Protein AF-X1MHT4-F1 (afdb_monomer)

pLDDT: mean 88.22, std 11.15, range [42.81, 96.31]

Organism: NCBI:txid412755

Sequence (101 aa):
MGARRKARSIALQVLYEVDSVGHDVEAALAHLLAEGRLSEENAAFVRELVSGVIQNKEKIDQHIKNFAPAWPVEQIPLVDRNILRLAIFEILLDNNVPVKV

Mean predicted aligned error: 4.96 Å

Foldseek 3Di:
DDLLVLLVVLLLQLQLCCVPPVDDSVVSLVVSVVVSPHDPVSSVVSVCLNVQLVVCVVVQLVVVCVVCVVARLVNPPSSVSSVSSSVCCVVPPVVPDPPDD

Secondary structure (DSSP, 8-state):
--HHHHHHHHHHHHHHHHHHH---HHHHHHHHHHHHT--HHHHHHHHHHHHHHHHTHHHHHHHHHHH-TTS-GGGS-HHHHHHHHHHHHIIIII--S-S--

Radius of gyration: 13.44 Å; Cα contacts (8 Å, |Δi|>4): 80; chains: 1; bounding box: 27×34×36 Å

Nearest PDB structures (foldseek):
  4eya-assembly1_A  TM=9.034E-01  e=2.510E-04  Aquifex aeolicus VF5
  1tzw-assembly1_A  TM=8.915E-01  e=1.669E-03  Thermotoga maritima
  3d3c-assembly3_C  TM=8.726E-01  e=1.955E-03  Escherichia coli K-12
  2jr0-assembly1_A  TM=8.188E-01  e=2.681E-03  Aquifex aeolicus
  2yxl-assembly1_A  TM=8.335E-01  e=4.909E-01  Pyrococcus horikoshii OT3

Solvent-accessible surface area (backbone atoms only — not comparable to full-atom values): 5859 Å² total; per-residue (Å²): 130,58,70,68,59,52,27,53,54,50,31,47,50,37,52,42,46,33,74,74,72,66,46,59,63,66,62,42,45,54,53,52,50,68,73,60,74,60,56,70,71,45,48,51,49,27,51,49,55,44,50,51,34,62,80,39,38,70,64,48,52,49,51,50,41,73,78,35,74,93,49,59,71,87,76,44,56,65,67,60,42,46,50,51,40,50,52,49,34,42,63,75,71,62,65,80,56,75,101,72,132

Structure (mmCIF, N/CA/C/O backbone):
data_AF-X1MHT4-F1
#
_entry.id   AF-X1MHT4-F1
#
loop_
_atom_site.group_PDB
_atom_site.id
_atom_site.type_symbol
_atom_site.label_atom_id
_atom_site.label_alt_id
_atom_site.label_comp_id
_atom_site.label_asym_id
_atom_site.label_entity_id
_atom_site.label_seq_id
_atom_site.pdbx_PDB_ins_code
_atom_site.Cartn_x
_atom_site.Cartn_y
_atom_site.Cartn_z
_atom_site.occupancy
_atom_site.B_iso_or_equiv
_atom_site.auth_seq_id
_atom_site.auth_comp_id
_atom_site.auth_asym_id
_atom_site.auth_atom_id
_atom_site.pdbx_PDB_model_num
ATOM 1 N N . MET A 1 1 ? 3.835 10.425 16.783 1.00 57.84 1 MET A N 1
ATOM 2 C CA . MET A 1 1 ? 3.431 10.459 15.355 1.00 57.84 1 MET A CA 1
ATOM 3 C C . MET A 1 1 ? 1.993 10.937 15.272 1.00 57.84 1 MET A C 1
ATOM 5 O O . MET A 1 1 ? 1.206 10.517 16.107 1.00 57.84 1 MET A O 1
ATOM 9 N N . GLY A 1 2 ? 1.646 11.794 14.306 1.00 82.19 2 GLY A N 1
ATOM 10 C CA . GLY A 1 2 ? 0.243 12.158 14.068 1.00 82.19 2 GLY A CA 1
ATOM 11 C C . GLY A 1 2 ? -0.589 10.946 13.633 1.00 82.19 2 GLY A C 1
ATOM 12 O O . GLY A 1 2 ? -0.052 10.030 13.005 1.00 82.19 2 GLY A O 1
ATOM 13 N N . ALA A 1 3 ? -1.884 10.938 13.952 1.00 86.56 3 ALA A N 1
ATOM 14 C CA . ALA A 1 3 ? -2.765 9.789 13.723 1.00 86.56 3 ALA A CA 1
ATOM 15 C C . ALA A 1 3 ? -2.792 9.336 12.247 1.00 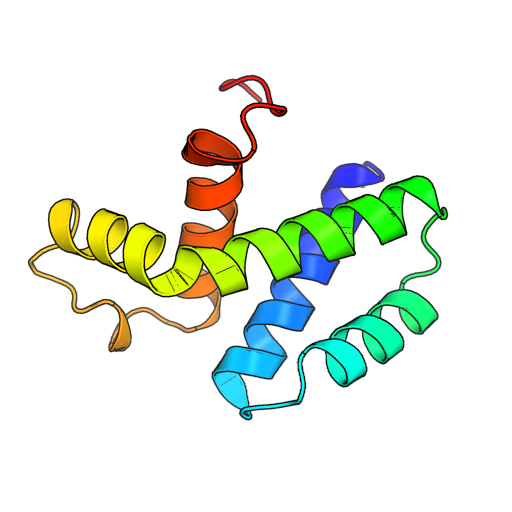86.56 3 ALA A C 1
ATOM 17 O O . ALA A 1 3 ? -2.605 8.154 11.963 1.00 86.56 3 ALA A O 1
ATOM 18 N N . ARG A 1 4 ? -2.846 10.288 11.303 1.00 89.44 4 ARG A N 1
ATOM 19 C CA . ARG A 1 4 ? -2.769 10.017 9.854 1.00 89.44 4 ARG A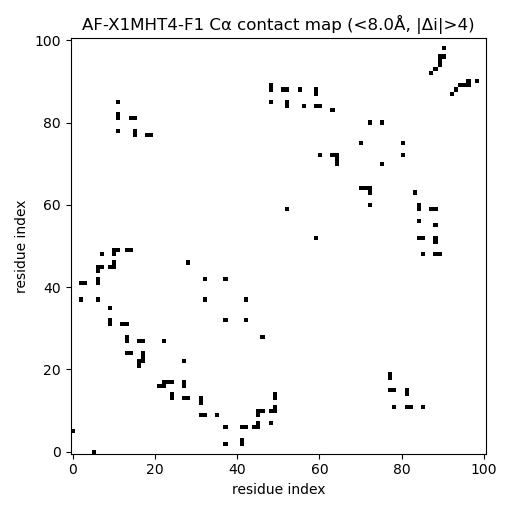 CA 1
ATOM 20 C C . ARG A 1 4 ? -1.422 9.434 9.409 1.00 89.44 4 ARG A C 1
ATOM 22 O O . ARG A 1 4 ? -1.382 8.604 8.510 1.00 89.44 4 ARG A O 1
ATOM 29 N N . ARG A 1 5 ? -0.308 9.804 10.056 1.00 90.62 5 ARG A N 1
ATOM 30 C CA . ARG A 1 5 ? 1.013 9.207 9.767 1.00 90.62 5 ARG A CA 1
ATOM 31 C C . ARG A 1 5 ? 1.067 7.744 10.203 1.00 90.62 5 ARG A C 1
ATOM 33 O O . ARG A 1 5 ? 1.633 6.925 9.490 1.00 90.62 5 ARG A O 1
ATOM 40 N N . LYS A 1 6 ? 0.460 7.417 11.349 1.00 91.75 6 LYS A N 1
ATOM 41 C CA . LYS A 1 6 ? 0.338 6.027 11.804 1.00 91.75 6 LYS A CA 1
ATOM 42 C C . LYS A 1 6 ? -0.559 5.215 10.862 1.00 91.75 6 LYS A C 1
ATOM 44 O O . LYS A 1 6 ? -0.173 4.117 10.486 1.00 91.75 6 LYS A O 1
ATOM 49 N N . ALA A 1 7 ? -1.687 5.777 10.427 1.00 92.88 7 ALA A N 1
ATOM 50 C CA . ALA A 1 7 ? -2.566 5.145 9.443 1.00 92.88 7 ALA A CA 1
ATOM 51 C C . ALA A 1 7 ? -1.832 4.820 8.126 1.00 92.88 7 ALA A C 1
ATOM 53 O O . ALA A 1 7 ? -1.850 3.674 7.693 1.00 92.88 7 ALA A O 1
ATOM 54 N N . ARG A 1 8 ? -1.083 5.772 7.548 1.00 94.44 8 ARG A N 1
ATOM 55 C CA . ARG A 1 8 ? -0.266 5.516 6.343 1.00 94.44 8 ARG A CA 1
ATOM 56 C C . ARG A 1 8 ? 0.765 4.406 6.542 1.00 94.44 8 ARG A C 1
ATOM 58 O O . ARG A 1 8 ? 0.968 3.593 5.650 1.00 94.44 8 ARG A O 1
ATOM 65 N N . SER A 1 9 ? 1.392 4.350 7.719 1.00 95.00 9 SER A N 1
ATOM 66 C CA . SER A 1 9 ? 2.334 3.276 8.049 1.00 95.00 9 SER A CA 1
ATOM 67 C C . SER A 1 9 ? 1.662 1.903 8.056 1.00 95.00 9 SER A C 1
ATOM 69 O O . SER A 1 9 ? 2.267 0.942 7.599 1.00 95.00 9 SER A O 1
ATOM 71 N N . ILE A 1 10 ? 0.429 1.813 8.563 1.00 95.12 10 ILE A N 1
ATOM 72 C CA . ILE A 1 10 ? -0.340 0.564 8.583 1.00 95.12 10 ILE A CA 1
ATOM 73 C C . ILE A 1 10 ? -0.788 0.190 7.166 1.00 95.12 10 ILE A C 1
ATOM 75 O O . ILE A 1 10 ? -0.613 -0.954 6.764 1.00 95.12 10 ILE A O 1
ATOM 79 N N . ALA A 1 11 ? -1.277 1.147 6.372 1.00 95.75 11 ALA A N 1
ATOM 80 C CA . ALA A 1 11 ? -1.621 0.904 4.970 1.00 95.75 11 ALA A CA 1
ATOM 81 C C . ALA A 1 11 ? -0.421 0.358 4.173 1.00 95.75 11 ALA A C 1
ATOM 83 O O . ALA A 1 11 ? -0.561 -0.595 3.41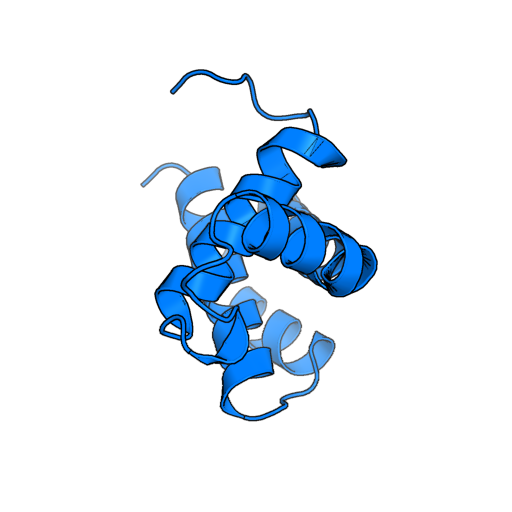1 1.00 95.75 11 ALA A O 1
ATOM 84 N N . LEU A 1 12 ? 0.778 0.905 4.404 1.00 96.25 12 LEU A N 1
ATOM 85 C CA . LEU A 1 12 ? 2.007 0.413 3.784 1.00 96.25 12 LEU A CA 1
ATOM 86 C C . LEU A 1 12 ? 2.345 -1.029 4.204 1.00 96.25 12 LEU A C 1
ATOM 88 O O . LEU A 1 12 ? 2.768 -1.814 3.358 1.00 96.25 12 LEU A O 1
ATOM 92 N N . GLN A 1 13 ? 2.157 -1.383 5.480 1.00 95.00 13 GLN A N 1
ATOM 93 C CA . GLN A 1 13 ? 2.368 -2.751 5.972 1.00 95.00 13 GLN A CA 1
ATOM 94 C C . GLN A 1 13 ? 1.409 -3.741 5.306 1.00 95.00 13 GLN A C 1
ATOM 96 O O . GLN A 1 13 ? 1.858 -4.766 4.803 1.00 95.00 13 GLN A O 1
ATOM 101 N N . VAL A 1 14 ? 0.122 -3.393 5.213 1.00 95.00 14 VAL A N 1
ATOM 102 C CA . VAL A 1 14 ? -0.886 -4.216 4.528 1.00 95.00 14 VAL A CA 1
ATOM 103 C C . VAL A 1 14 ? -0.491 -4.453 3.068 1.00 95.00 14 VAL A C 1
ATOM 105 O O . VAL A 1 14 ? -0.435 -5.593 2.618 1.00 95.00 14 VAL A O 1
ATOM 108 N N . LEU A 1 15 ? -0.167 -3.387 2.326 1.00 95.25 15 LEU A N 1
ATOM 109 C CA . LEU A 1 15 ? 0.227 -3.491 0.916 1.00 95.25 15 LEU A CA 1
ATOM 110 C C . LEU A 1 15 ? 1.500 -4.325 0.733 1.00 95.25 15 LEU A C 1
ATOM 112 O O . LEU A 1 15 ? 1.615 -5.066 -0.240 1.00 95.25 15 LEU A O 1
ATOM 116 N N . TYR A 1 16 ? 2.447 -4.229 1.669 1.00 94.38 16 TYR A N 1
ATOM 117 C CA . TYR A 1 16 ? 3.645 -5.061 1.664 1.00 94.38 16 TYR A CA 1
ATOM 118 C C . TYR A 1 16 ? 3.322 -6.547 1.860 1.00 94.38 16 TYR A C 1
ATOM 120 O O . TYR A 1 16 ? 3.850 -7.370 1.117 1.00 94.38 16 TYR A O 1
ATOM 128 N N . GLU A 1 17 ? 2.459 -6.904 2.814 1.00 92.06 17 GLU A N 1
ATOM 129 C CA . GLU A 1 17 ? 2.071 -8.303 3.047 1.00 92.06 17 GLU A CA 1
ATOM 130 C C . GLU A 1 17 ? 1.372 -8.920 1.831 1.00 92.06 17 GLU A C 1
ATOM 132 O O . GLU A 1 17 ? 1.702 -10.038 1.422 1.00 92.06 17 GLU A O 1
ATOM 137 N N . VAL A 1 18 ? 0.465 -8.157 1.214 1.00 92.19 18 VAL A N 1
ATOM 138 C CA . VAL A 1 18 ? -0.238 -8.552 -0.013 1.00 92.19 18 VAL A CA 1
ATOM 139 C C . VAL A 1 18 ? 0.758 -8.784 -1.152 1.00 92.19 18 VAL A C 1
ATOM 141 O O . VAL A 1 18 ? 0.730 -9.830 -1.794 1.00 92.19 18 VAL A O 1
ATOM 144 N N . ASP A 1 19 ? 1.692 -7.858 -1.373 1.00 89.69 19 ASP A N 1
ATOM 145 C CA . ASP A 1 19 ? 2.675 -7.951 -2.457 1.00 89.69 19 ASP A CA 1
ATOM 146 C C . ASP A 1 19 ? 3.771 -9.008 -2.225 1.00 89.69 19 ASP A C 1
ATOM 148 O O . ASP A 1 19 ? 4.336 -9.530 -3.188 1.00 89.69 19 ASP A O 1
ATOM 152 N N . SER A 1 20 ? 4.126 -9.275 -0.966 1.00 89.38 20 SER A N 1
ATOM 153 C CA . SER A 1 20 ? 5.201 -10.199 -0.588 1.00 89.38 20 SER A CA 1
ATOM 154 C C . SER A 1 20 ? 4.748 -11.654 -0.629 1.00 89.38 20 SER A C 1
ATOM 156 O O . SER A 1 20 ? 5.491 -12.517 -1.091 1.00 89.38 20 SER A O 1
ATOM 158 N N . VAL A 1 21 ? 3.577 -11.941 -0.059 1.00 82.06 21 VAL A N 1
ATOM 159 C CA . VAL A 1 21 ? 3.135 -13.316 0.234 1.00 82.06 21 VAL A CA 1
ATOM 160 C C . VAL A 1 21 ? 1.854 -13.669 -0.531 1.00 82.06 21 VAL A C 1
ATOM 162 O O . VAL A 1 21 ? 1.435 -14.822 -0.527 1.00 82.06 21 VAL A O 1
ATOM 165 N N . GLY A 1 22 ? 1.233 -12.701 -1.217 1.00 80.69 22 GLY A N 1
ATOM 166 C CA . GLY A 1 22 ? -0.066 -12.901 -1.861 1.00 80.69 22 GLY A CA 1
ATOM 167 C C . GLY A 1 22 ? -1.187 -13.105 -0.844 1.00 80.69 22 GLY A C 1
ATOM 168 O O . GLY A 1 22 ? -2.162 -13.790 -1.146 1.00 80.69 22 GLY A O 1
ATOM 169 N N . HIS A 1 23 ? -1.023 -12.581 0.377 1.00 82.44 23 HIS A N 1
ATOM 170 C CA . HIS A 1 23 ? -2.050 -12.661 1.408 1.00 82.44 23 HIS A CA 1
ATOM 171 C C . HIS A 1 23 ? -3.347 -11.999 0.946 1.00 82.44 23 HIS A C 1
ATOM 173 O O . HIS A 1 23 ? -3.342 -11.014 0.204 1.00 82.44 23 HIS A O 1
ATOM 179 N N . ASP A 1 24 ? -4.459 -12.542 1.435 1.00 90.25 24 ASP A N 1
ATOM 180 C CA . ASP A 1 24 ? -5.761 -11.922 1.262 1.00 90.25 24 ASP A CA 1
ATOM 181 C C . ASP A 1 24 ? -5.772 -10.532 1.916 1.00 90.25 24 ASP A C 1
ATOM 183 O O . ASP A 1 24 ? -5.366 -10.350 3.067 1.00 90.25 24 ASP A O 1
ATOM 187 N N . VAL A 1 25 ? -6.219 -9.543 1.146 1.00 89.44 25 VAL A N 1
ATOM 188 C CA . VAL A 1 25 ? -6.180 -8.124 1.519 1.00 89.44 25 VAL A CA 1
ATOM 189 C C . VAL A 1 25 ? -7.040 -7.865 2.752 1.00 89.44 25 VAL A C 1
ATOM 191 O O . VAL A 1 25 ? -6.630 -7.118 3.641 1.00 89.44 25 VAL A O 1
ATOM 194 N N . GLU A 1 26 ? -8.217 -8.488 2.820 1.00 90.06 26 GLU A N 1
ATOM 195 C CA . GLU A 1 26 ? -9.156 -8.303 3.925 1.00 90.06 26 GLU A CA 1
ATOM 196 C C . GLU A 1 26 ? -8.616 -8.939 5.206 1.00 90.06 26 GLU A C 1
ATOM 198 O O . GLU A 1 26 ? -8.701 -8.338 6.280 1.00 90.06 26 GLU A O 1
ATOM 203 N N . ALA A 1 27 ? -7.983 -10.110 5.100 1.00 89.88 27 ALA A N 1
ATOM 204 C CA . ALA A 1 27 ? -7.302 -10.743 6.223 1.00 89.88 27 ALA A CA 1
ATOM 205 C C . ALA A 1 27 ? -6.151 -9.872 6.767 1.00 89.88 27 ALA A C 1
ATOM 207 O O . ALA A 1 27 ? -6.085 -9.636 7.977 1.00 89.88 27 ALA A O 1
ATOM 208 N N . ALA A 1 28 ? -5.290 -9.346 5.888 1.00 91.00 28 ALA A N 1
ATOM 209 C CA . ALA A 1 28 ? -4.178 -8.472 6.274 1.00 91.00 28 ALA A CA 1
ATOM 210 C C . ALA A 1 28 ? -4.672 -7.152 6.901 1.00 91.00 28 ALA A C 1
ATOM 212 O O . ALA A 1 28 ? -4.157 -6.709 7.932 1.00 91.00 28 ALA A O 1
ATOM 213 N N . LEU A 1 29 ? -5.724 -6.546 6.333 1.00 91.88 29 LEU A N 1
ATOM 214 C CA . LEU A 1 29 ? -6.384 -5.367 6.901 1.00 91.88 29 LEU A CA 1
ATOM 215 C C . LEU A 1 29 ? -6.940 -5.647 8.297 1.00 91.88 29 LEU A C 1
ATOM 217 O O . LEU A 1 29 ? -6.693 -4.871 9.220 1.00 91.88 29 LEU A O 1
ATOM 221 N N . ALA A 1 30 ? -7.696 -6.734 8.463 1.00 90.94 30 ALA A N 1
ATOM 222 C CA . ALA A 1 30 ? -8.326 -7.077 9.733 1.00 90.94 30 ALA A CA 1
ATOM 223 C C . ALA A 1 30 ? -7.284 -7.298 10.837 1.00 90.94 30 ALA A C 1
ATOM 225 O O . ALA A 1 30 ? -7.436 -6.770 11.943 1.00 90.94 30 ALA A O 1
ATOM 226 N N . HIS A 1 31 ? -6.209 -8.025 10.524 1.00 89.69 31 HIS A N 1
ATOM 227 C CA . HIS A 1 31 ? -5.113 -8.287 11.453 1.00 89.69 31 HIS A CA 1
ATOM 228 C C . HIS A 1 31 ? -4.420 -6.983 11.876 1.00 89.69 31 HIS A C 1
ATOM 230 O O . HIS A 1 31 ? -4.403 -6.648 13.064 1.00 89.69 31 HIS A O 1
ATOM 236 N N . LEU A 1 32 ? -3.924 -6.191 10.924 1.00 88.81 32 LEU A N 1
ATOM 237 C CA . LEU A 1 32 ? -3.137 -4.996 11.240 1.00 88.81 32 LEU A CA 1
ATOM 238 C C . LEU A 1 32 ? -3.972 -3.865 11.863 1.00 88.81 32 LEU A C 1
ATOM 240 O O . LEU A 1 32 ? -3.467 -3.099 12.689 1.00 88.81 32 LEU A O 1
ATOM 244 N N . LEU A 1 33 ? -5.266 -3.763 11.538 1.00 90.75 33 LEU A N 1
ATOM 245 C CA . LEU A 1 33 ? -6.167 -2.814 12.200 1.00 90.75 33 LEU A CA 1
ATOM 246 C C . LEU A 1 33 ? -6.454 -3.201 13.655 1.00 90.75 33 LEU A C 1
ATOM 248 O O . LEU A 1 33 ? -6.500 -2.312 14.513 1.00 90.75 33 LEU A O 1
ATOM 252 N N . ALA A 1 34 ? -6.603 -4.497 13.948 1.00 89.06 34 ALA A N 1
ATOM 253 C CA . ALA A 1 34 ? -6.800 -4.984 15.312 1.00 89.06 34 ALA A CA 1
ATOM 254 C C . ALA A 1 34 ? -5.578 -4.689 16.202 1.00 89.06 34 ALA A C 1
ATOM 256 O O . ALA A 1 34 ? -5.725 -4.249 17.345 1.00 89.06 34 ALA A O 1
ATOM 257 N N . GLU A 1 35 ? -4.366 -4.849 15.666 1.00 87.69 35 GLU A N 1
ATOM 258 C CA . GLU A 1 35 ? -3.124 -4.521 16.378 1.00 87.69 35 GLU A CA 1
ATOM 259 C C . GLU A 1 35 ? -2.876 -3.009 16.480 1.00 87.69 35 GLU A C 1
ATOM 261 O O . GLU A 1 35 ? -2.367 -2.504 17.487 1.00 87.69 35 GLU A O 1
ATOM 266 N N . GLY A 1 36 ? -3.268 -2.262 15.447 1.00 79.56 36 GLY A N 1
ATOM 267 C CA . GLY A 1 36 ? -2.962 -0.847 15.283 1.00 79.56 36 GLY A CA 1
ATOM 268 C C . GLY A 1 36 ? -3.587 0.082 16.326 1.00 7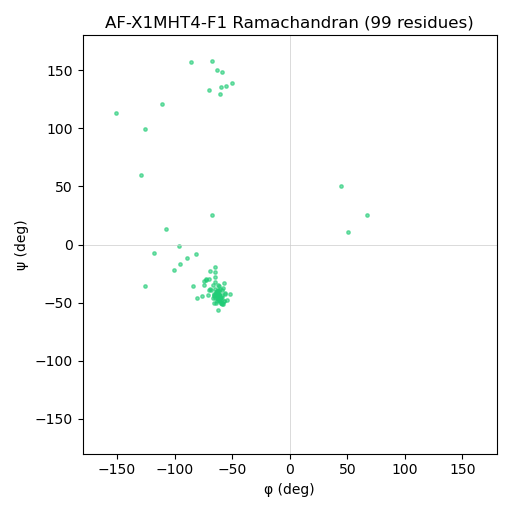9.56 36 GLY A C 1
ATOM 269 O O . GLY A 1 36 ? -3.085 1.200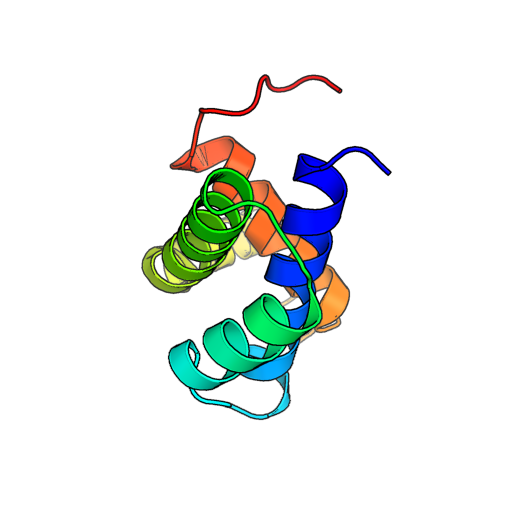 16.493 1.00 79.56 36 GLY A O 1
ATOM 270 N N . ARG A 1 37 ? -4.638 -0.344 17.047 1.00 85.00 37 ARG A N 1
ATOM 271 C CA . ARG A 1 37 ? -5.395 0.471 18.030 1.00 85.00 37 ARG A CA 1
ATOM 272 C C . ARG A 1 37 ? -5.695 1.882 17.500 1.00 85.00 37 ARG A C 1
ATOM 274 O O . ARG A 1 37 ? -5.341 2.887 18.124 1.00 85.00 37 ARG A O 1
ATOM 281 N N . LEU A 1 38 ? -6.244 1.955 16.291 1.00 86.56 38 LEU A N 1
ATOM 282 C CA . LEU A 1 38 ? -6.650 3.207 15.652 1.00 86.56 38 LEU A CA 1
ATOM 283 C C . LEU A 1 38 ? -8.070 3.600 16.082 1.00 86.56 38 LEU A C 1
ATOM 285 O O . LEU A 1 38 ? -8.860 2.750 16.481 1.00 86.56 38 LEU A O 1
ATOM 289 N N . SER A 1 39 ? -8.404 4.890 15.981 1.00 91.00 39 SER A N 1
ATOM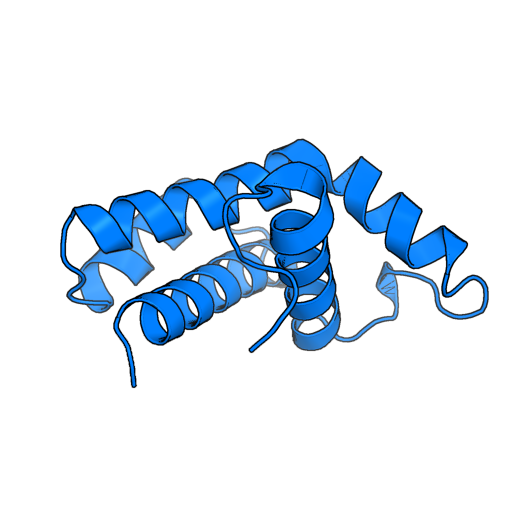 290 C CA . SER A 1 39 ? -9.810 5.310 15.998 1.00 91.00 39 SER A CA 1
ATOM 291 C C . SER A 1 39 ? -10.521 4.817 14.737 1.00 91.00 39 SER A C 1
ATOM 293 O O . SER A 1 39 ? -9.866 4.607 13.714 1.00 91.00 39 SER A O 1
ATOM 295 N N . GLU A 1 40 ? -11.850 4.708 14.776 1.00 90.31 40 GLU A N 1
ATOM 296 C CA . GLU A 1 40 ? -12.625 4.239 13.617 1.00 90.31 40 GLU A CA 1
ATOM 297 C C . GLU A 1 40 ? -12.401 5.113 12.374 1.00 90.31 40 GLU A C 1
ATOM 299 O O . GLU A 1 40 ? -12.240 4.594 11.277 1.00 90.31 40 GLU A O 1
ATOM 304 N N . GLU A 1 41 ? -12.269 6.433 12.547 1.00 90.44 41 GLU A N 1
ATOM 305 C CA . GLU A 1 41 ? -11.939 7.355 11.450 1.00 90.44 41 GLU A CA 1
ATOM 306 C C . GLU A 1 41 ? -10.596 7.009 10.785 1.00 90.44 41 GLU A C 1
ATOM 308 O O . GLU A 1 41 ? -10.483 6.970 9.561 1.00 90.44 41 GLU A O 1
ATOM 313 N N . ASN A 1 42 ? -9.560 6.721 11.580 1.00 91.06 42 ASN A N 1
ATOM 314 C CA . ASN A 1 42 ? -8.254 6.365 11.029 1.00 91.06 42 ASN A CA 1
ATOM 315 C C . ASN A 1 42 ? -8.254 4.945 10.454 1.00 91.06 42 ASN A C 1
ATOM 317 O O . ASN A 1 42 ? -7.538 4.697 9.490 1.00 91.06 42 ASN A O 1
ATOM 321 N N . ALA A 1 43 ? -9.043 4.025 11.012 1.00 93.06 43 ALA A N 1
ATOM 322 C CA . ALA A 1 43 ? -9.220 2.691 10.450 1.00 93.06 43 ALA A CA 1
ATOM 323 C C . ALA A 1 43 ? -9.932 2.748 9.089 1.00 93.06 43 ALA A C 1
ATOM 325 O O . ALA A 1 43 ? -9.492 2.100 8.143 1.00 93.06 43 ALA A O 1
ATOM 326 N N . ALA A 1 44 ? -10.976 3.572 8.959 1.00 92.50 44 ALA A N 1
ATOM 327 C CA . ALA A 1 44 ? -11.636 3.844 7.685 1.00 92.50 44 ALA A CA 1
ATOM 328 C C . ALA A 1 44 ? -10.656 4.432 6.662 1.00 92.50 44 ALA A C 1
ATOM 330 O O . ALA A 1 44 ? -10.596 3.950 5.536 1.00 92.50 44 ALA A O 1
ATOM 331 N N . PHE A 1 45 ? -9.811 5.377 7.082 1.00 92.62 45 PHE A N 1
ATOM 332 C CA . PHE A 1 45 ? -8.779 5.936 6.211 1.00 92.62 45 PHE A CA 1
ATOM 333 C C . PHE A 1 45 ? -7.752 4.894 5.741 1.00 92.62 45 PHE A C 1
ATOM 335 O O . PHE A 1 45 ? -7.358 4.898 4.582 1.00 92.62 45 PHE A O 1
ATOM 342 N N . VAL A 1 46 ? -7.324 3.964 6.603 1.00 94.81 46 VAL A N 1
ATOM 343 C CA . VAL A 1 46 ? -6.446 2.857 6.175 1.00 94.81 46 VAL A CA 1
ATOM 344 C C . VAL A 1 46 ? -7.124 2.005 5.102 1.00 94.81 46 VAL A C 1
ATOM 346 O O . VAL A 1 46 ? -6.491 1.687 4.098 1.00 94.81 46 VAL A O 1
ATOM 349 N N . ARG A 1 47 ? -8.400 1.647 5.300 1.00 94.62 47 ARG A N 1
ATOM 350 C CA . ARG A 1 47 ? -9.169 0.845 4.332 1.00 94.62 47 ARG A CA 1
ATOM 351 C C . ARG A 1 47 ? -9.293 1.565 2.991 1.00 94.62 47 ARG A C 1
ATOM 353 O O . ARG A 1 47 ? -9.097 0.942 1.954 1.00 94.62 47 ARG A O 1
ATOM 360 N N . GLU A 1 48 ? -9.563 2.867 3.021 1.00 93.75 48 GLU A N 1
ATOM 361 C CA . GLU A 1 48 ? -9.626 3.724 1.835 1.00 93.75 48 GLU A CA 1
ATOM 362 C C . GLU A 1 48 ? -8.298 3.732 1.069 1.00 93.75 48 GLU A C 1
ATOM 364 O O . GLU A 1 48 ? -8.285 3.434 -0.123 1.00 93.75 48 GLU A O 1
ATOM 369 N N . LEU A 1 49 ? -7.178 3.971 1.759 1.00 94.75 49 LEU A N 1
ATOM 370 C CA . LEU A 1 49 ? -5.847 3.963 1.149 1.00 94.75 49 LEU A CA 1
ATOM 371 C C . LEU A 1 49 ? -5.515 2.614 0.499 1.00 94.75 49 LEU A C 1
ATOM 373 O O . LEU A 1 49 ? -5.093 2.563 -0.655 1.00 94.75 49 LEU A O 1
ATOM 377 N N . VAL A 1 50 ? -5.701 1.514 1.232 1.00 95.62 50 VAL A N 1
ATOM 378 C CA . VAL A 1 50 ? -5.368 0.168 0.744 1.00 95.62 50 VAL A CA 1
ATOM 379 C C . VAL A 1 50 ? -6.259 -0.218 -0.433 1.00 95.62 50 VAL A C 1
ATOM 381 O O . VAL A 1 50 ? -5.754 -0.618 -1.483 1.00 95.62 50 VAL A O 1
ATOM 384 N N . SER A 1 51 ? -7.577 -0.062 -0.289 1.00 94.19 51 SER A N 1
ATOM 385 C CA . SER A 1 51 ? -8.533 -0.411 -1.340 1.00 94.19 51 SER A CA 1
ATOM 386 C C . SER A 1 51 ? -8.322 0.450 -2.584 1.00 94.19 51 SER A C 1
ATOM 388 O O . SER A 1 51 ? -8.283 -0.068 -3.699 1.00 94.19 51 SER A O 1
ATOM 390 N N . GLY A 1 52 ? -8.090 1.749 -2.402 1.00 94.19 52 GLY A N 1
ATOM 391 C CA . GLY A 1 52 ? -7.822 2.680 -3.486 1.00 94.19 52 GLY A CA 1
ATOM 392 C C . GLY A 1 52 ? -6.557 2.344 -4.274 1.00 94.19 52 GLY A C 1
ATOM 393 O O . GLY A 1 52 ? -6.595 2.338 -5.508 1.00 94.19 52 GLY A O 1
ATOM 394 N N . VAL A 1 53 ? -5.462 1.988 -3.592 1.00 95.50 53 VAL A N 1
ATOM 395 C CA . VAL A 1 53 ? -4.228 1.526 -4.249 1.00 95.50 53 VAL A CA 1
ATOM 396 C C . VAL A 1 53 ? -4.465 0.237 -5.035 1.00 95.50 53 VAL A C 1
ATOM 398 O O . VAL A 1 53 ? -4.031 0.146 -6.180 1.00 95.50 53 VAL A O 1
ATOM 401 N N . ILE A 1 54 ? -5.167 -0.740 -4.459 1.00 93.94 54 ILE A N 1
ATOM 402 C CA . ILE A 1 54 ? -5.408 -2.038 -5.106 1.00 93.94 54 ILE A CA 1
ATOM 403 C C . ILE A 1 54 ? -6.308 -1.888 -6.334 1.00 93.94 54 ILE A C 1
ATOM 405 O O . ILE A 1 54 ? -5.976 -2.399 -7.399 1.00 93.94 54 ILE A O 1
ATOM 409 N N . GLN A 1 55 ? -7.408 -1.142 -6.219 1.00 94.38 55 GLN A N 1
ATOM 410 C CA . GLN A 1 55 ? -8.350 -0.921 -7.322 1.00 94.38 55 GLN A CA 1
ATOM 411 C C . GLN A 1 55 ? -7.734 -0.142 -8.491 1.00 94.38 55 GLN A C 1
ATOM 413 O O . GLN A 1 55 ? -8.167 -0.290 -9.630 1.00 94.38 55 GLN A O 1
ATOM 418 N N . ASN A 1 56 ? -6.741 0.708 -8.216 1.00 94.44 56 ASN A N 1
ATOM 419 C CA . ASN A 1 56 ? -6.083 1.539 -9.224 1.00 94.44 56 ASN A CA 1
ATOM 420 C C . ASN A 1 56 ? -4.667 1.058 -9.558 1.00 94.44 56 ASN A C 1
ATOM 422 O O . ASN A 1 56 ? -3.912 1.798 -10.195 1.00 94.44 56 ASN A O 1
ATOM 426 N N . LYS A 1 57 ? -4.292 -0.155 -9.141 1.00 94.12 57 LYS A N 1
ATOM 427 C CA . LYS A 1 57 ? -2.916 -0.649 -9.201 1.00 94.12 57 LYS A CA 1
ATOM 428 C C . LYS A 1 57 ? -2.332 -0.559 -10.609 1.00 94.12 57 LYS A C 1
ATOM 430 O O . LYS A 1 57 ? -1.237 -0.031 -10.771 1.00 94.12 57 LYS A O 1
ATOM 435 N N . GLU A 1 58 ? -3.056 -1.006 -11.632 1.00 94.38 58 GLU A N 1
ATOM 436 C CA . GLU A 1 58 ? -2.591 -0.977 -13.024 1.00 94.38 58 GLU A CA 1
ATOM 437 C C . GLU A 1 58 ? -2.347 0.455 -13.508 1.00 94.38 58 GLU A C 1
ATOM 439 O O . GLU A 1 58 ? -1.335 0.742 -14.147 1.00 94.38 58 GLU A O 1
ATOM 444 N N . LYS A 1 59 ? -3.255 1.379 -13.172 1.00 94.38 59 LYS A N 1
ATOM 445 C CA . LYS A 1 59 ? -3.129 2.796 -13.535 1.00 94.38 59 LYS A CA 1
ATOM 446 C C . LYS A 1 59 ? -1.931 3.435 -12.832 1.00 94.38 59 LYS A C 1
ATOM 448 O O . LYS A 1 59 ? -1.166 4.164 -13.461 1.00 94.38 59 LYS A O 1
ATOM 453 N N . ILE A 1 60 ? -1.755 3.151 -11.545 1.00 95.56 60 ILE A N 1
ATOM 454 C CA . ILE A 1 60 ? -0.638 3.639 -10.733 1.00 95.56 60 ILE A CA 1
ATOM 455 C C . ILE A 1 60 ? 0.694 3.091 -11.265 1.00 95.56 60 ILE A C 1
ATOM 457 O O . ILE A 1 60 ? 1.622 3.864 -11.501 1.00 95.56 60 ILE A O 1
ATOM 461 N N . ASP A 1 61 ? 0.781 1.787 -11.524 1.00 94.94 61 ASP A N 1
ATOM 462 C CA . ASP A 1 61 ? 1.984 1.148 -12.067 1.00 94.94 61 ASP A CA 1
ATOM 463 C C . ASP A 1 61 ? 2.321 1.698 -13.464 1.00 94.94 61 ASP A C 1
ATOM 465 O O . ASP A 1 61 ? 3.492 1.919 -13.779 1.00 94.94 61 ASP A O 1
ATOM 469 N N . GLN A 1 62 ? 1.310 2.024 -14.280 1.00 94.38 62 GLN A N 1
ATOM 470 C CA . GLN A 1 62 ? 1.521 2.700 -15.560 1.00 94.38 62 GLN A CA 1
ATOM 471 C C . GLN A 1 62 ? 2.102 4.110 -15.383 1.00 94.38 62 GLN A C 1
ATOM 473 O O . GLN A 1 62 ? 2.976 4.507 -16.157 1.00 94.38 62 GLN A O 1
ATOM 478 N N . HIS A 1 63 ? 1.675 4.863 -14.363 1.00 93.50 63 HIS A N 1
ATOM 479 C CA . HIS A 1 63 ? 2.303 6.144 -14.033 1.00 93.50 63 HIS A CA 1
ATOM 480 C C . HIS A 1 63 ? 3.775 5.958 -13.652 1.00 93.50 63 HIS A C 1
ATOM 482 O O . HIS A 1 63 ? 4.621 6.659 -14.205 1.00 93.50 63 HIS A O 1
ATOM 488 N N . ILE A 1 64 ? 4.103 4.985 -12.795 1.00 93.44 64 ILE A N 1
ATOM 489 C CA . ILE A 1 64 ? 5.500 4.688 -12.429 1.00 93.44 64 ILE A CA 1
ATOM 490 C C . ILE A 1 64 ? 6.316 4.370 -13.688 1.00 93.44 64 ILE A C 1
ATOM 492 O O . ILE A 1 64 ? 7.360 4.979 -13.915 1.00 93.44 64 ILE A O 1
ATOM 496 N N . LYS A 1 65 ? 5.809 3.491 -14.559 1.00 93.62 65 LYS A N 1
ATOM 497 C CA . LYS A 1 65 ? 6.484 3.087 -15.801 1.00 93.62 65 LYS A CA 1
ATOM 498 C C . LYS A 1 65 ? 6.732 4.255 -16.760 1.00 93.62 65 LYS A C 1
ATOM 500 O O . LYS A 1 65 ? 7.782 4.306 -17.397 1.00 93.62 65 LYS A O 1
ATOM 505 N N . ASN A 1 66 ? 5.794 5.196 -16.860 1.00 92.38 66 ASN A N 1
ATOM 506 C CA . ASN A 1 66 ? 5.934 6.368 -17.727 1.00 92.38 66 ASN A CA 1
ATOM 507 C C . ASN A 1 66 ? 7.051 7.313 -17.257 1.00 92.38 66 ASN A C 1
ATOM 509 O O . ASN A 1 66 ? 7.730 7.911 -18.089 1.00 92.38 66 ASN A O 1
ATOM 513 N N . PHE A 1 67 ? 7.245 7.445 -15.941 1.00 90.00 67 PHE A N 1
ATOM 514 C CA . PHE A 1 67 ? 8.254 8.338 -15.361 1.00 90.00 67 PHE A CA 1
ATOM 515 C C . PHE A 1 67 ? 9.586 7.644 -15.038 1.00 90.00 67 PHE A C 1
ATOM 517 O O . PHE A 1 67 ? 10.603 8.322 -14.904 1.00 90.00 67 PHE A O 1
ATOM 524 N N . ALA A 1 68 ? 9.611 6.312 -14.969 1.00 88.88 68 ALA A N 1
ATOM 525 C CA . ALA A 1 68 ? 10.806 5.504 -14.733 1.00 88.88 68 ALA A CA 1
ATOM 526 C C . ALA A 1 68 ? 10.962 4.384 -15.787 1.00 88.88 68 ALA A C 1
ATOM 528 O O . ALA A 1 68 ? 11.019 3.207 -15.440 1.00 88.88 68 ALA A O 1
ATOM 529 N N . PRO A 1 69 ? 11.074 4.706 -17.091 1.00 86.00 69 PRO A N 1
ATOM 530 C CA . PRO A 1 69 ? 11.092 3.697 -18.157 1.00 86.00 69 PRO A CA 1
ATOM 531 C C . PRO A 1 69 ? 12.309 2.760 -18.104 1.00 86.00 69 PRO A C 1
ATOM 533 O O . PRO A 1 69 ? 12.251 1.647 -18.620 1.00 86.00 69 PRO A O 1
ATOM 536 N N . ALA A 1 70 ? 13.407 3.198 -17.481 1.00 89.44 70 ALA A N 1
ATOM 537 C CA . ALA A 1 70 ? 14.618 2.398 -17.295 1.00 89.44 70 ALA A CA 1
ATOM 538 C C . ALA A 1 70 ? 14.536 1.421 -16.104 1.00 89.44 70 ALA A C 1
ATOM 540 O O . ALA A 1 70 ? 15.436 0.601 -15.943 1.00 89.44 70 ALA A O 1
ATOM 541 N N . TRP A 1 71 ? 13.491 1.511 -15.274 1.00 87.44 71 TRP A N 1
ATOM 542 C CA . TRP A 1 71 ? 13.307 0.699 -14.070 1.00 87.44 71 TRP A CA 1
ATOM 543 C C . TRP A 1 71 ? 11.942 0.008 -14.117 1.00 87.44 71 TRP A C 1
ATOM 545 O O . TRP A 1 71 ? 10.926 0.631 -13.802 1.00 87.44 71 TRP A O 1
ATOM 555 N N . PRO A 1 72 ? 11.886 -1.277 -14.510 1.00 90.00 72 PRO A N 1
ATOM 556 C CA . PRO A 1 72 ? 10.652 -2.049 -14.451 1.00 90.00 72 PRO A CA 1
ATOM 557 C C . PRO A 1 72 ? 10.070 -2.031 -13.036 1.00 90.00 72 PRO A C 1
ATOM 559 O O . PRO A 1 72 ? 10.798 -2.203 -12.058 1.00 90.00 72 PRO A O 1
ATOM 562 N N . VAL A 1 73 ? 8.754 -1.840 -12.925 1.00 90.31 73 VAL A N 1
ATOM 563 C CA . VAL A 1 73 ? 8.052 -1.704 -11.637 1.00 90.31 73 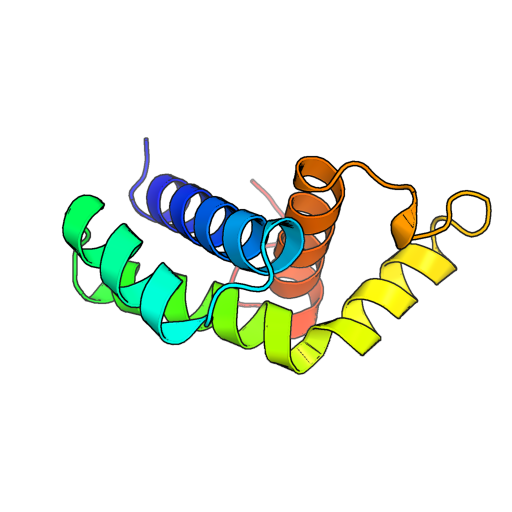VAL A CA 1
ATOM 564 C C . VAL A 1 73 ? 8.284 -2.931 -10.749 1.00 90.31 73 VAL A C 1
ATOM 566 O O . VAL A 1 73 ? 8.405 -2.826 -9.531 1.00 90.31 73 VAL A O 1
ATOM 569 N N . GLU A 1 74 ? 8.409 -4.103 -11.360 1.00 88.94 74 GLU A N 1
ATOM 570 C CA . GLU A 1 74 ? 8.656 -5.382 -10.703 1.00 88.94 74 GLU A CA 1
ATOM 571 C C . GLU A 1 74 ? 10.061 -5.487 -10.092 1.00 88.94 74 GLU A C 1
ATOM 573 O O . GLU A 1 74 ? 10.255 -6.276 -9.172 1.00 88.94 74 GLU A O 1
ATOM 578 N N . GLN A 1 75 ? 11.026 -4.697 -10.577 1.00 91.12 75 GLN A N 1
ATOM 579 C CA . GLN A 1 75 ? 12.406 -4.665 -10.074 1.00 91.12 75 GLN A CA 1
ATOM 580 C C . GLN A 1 75 ? 12.604 -3.657 -8.934 1.00 91.12 75 GLN A C 1
ATOM 582 O O . GLN A 1 75 ? 13.641 -3.677 -8.271 1.00 91.12 75 GLN A O 1
ATOM 587 N N . ILE A 1 76 ? 11.625 -2.782 -8.691 1.00 92.31 76 ILE A N 1
ATOM 588 C CA . ILE A 1 76 ? 11.650 -1.854 -7.559 1.00 92.31 76 ILE A CA 1
ATOM 589 C C . ILE A 1 76 ? 11.464 -2.664 -6.263 1.00 92.31 76 ILE A C 1
A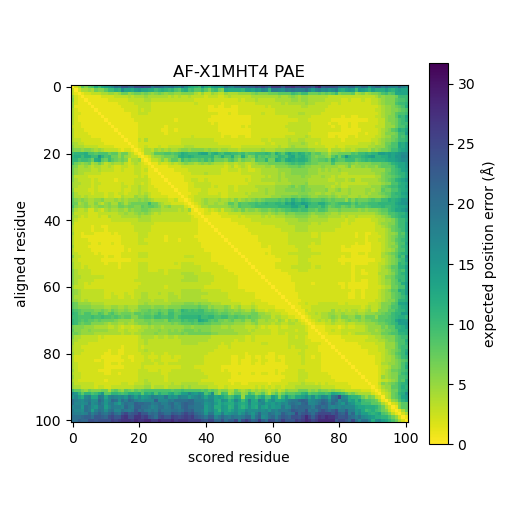TOM 591 O O . ILE A 1 76 ? 10.541 -3.487 -6.200 1.00 92.31 76 ILE A O 1
ATOM 595 N N . PRO A 1 77 ? 12.287 -2.439 -5.217 1.00 94.38 77 PRO A N 1
ATOM 596 C CA . PRO A 1 77 ? 12.096 -3.075 -3.917 1.00 94.38 77 PRO A CA 1
ATOM 597 C C . PRO A 1 77 ? 10.654 -2.929 -3.420 1.00 94.38 77 PRO A C 1
ATOM 599 O O . PRO A 1 77 ? 10.058 -1.863 -3.544 1.00 94.38 77 PRO A O 1
ATOM 602 N N . LEU A 1 78 ? 10.093 -3.992 -2.835 1.00 93.94 78 LEU A N 1
ATOM 603 C CA . LEU A 1 78 ? 8.671 -4.058 -2.456 1.00 93.94 78 LEU A CA 1
ATOM 604 C C . LEU A 1 78 ? 8.212 -2.858 -1.618 1.00 93.94 78 LEU A C 1
ATOM 606 O O . LEU A 1 78 ? 7.138 -2.305 -1.850 1.00 93.94 78 LEU A O 1
ATOM 610 N N . VAL A 1 79 ? 9.040 -2.446 -0.656 1.00 94.44 79 VAL A N 1
ATOM 611 C CA . VAL A 1 79 ? 8.756 -1.295 0.208 1.00 94.44 79 VAL A CA 1
ATOM 612 C C . VAL A 1 79 ? 8.696 -0.009 -0.614 1.00 94.44 79 VAL A C 1
ATOM 614 O O . VAL A 1 79 ? 7.703 0.709 -0.536 1.00 94.44 79 VAL A O 1
ATOM 617 N N . ASP A 1 80 ? 9.700 0.248 -1.453 1.00 94.31 80 ASP A N 1
ATOM 618 C CA . ASP A 1 80 ? 9.765 1.453 -2.288 1.00 94.31 80 ASP A CA 1
ATOM 619 C C . ASP A 1 80 ? 8.619 1.494 -3.299 1.00 94.31 80 ASP A C 1
ATOM 621 O O . ASP A 1 80 ? 7.970 2.524 -3.480 1.00 94.31 80 ASP A O 1
ATOM 625 N N . ARG A 1 81 ? 8.303 0.347 -3.906 1.00 95.19 81 ARG A N 1
ATOM 626 C CA . ARG A 1 81 ? 7.182 0.204 -4.832 1.00 95.19 81 ARG A CA 1
ATOM 627 C C . ARG A 1 81 ? 5.859 0.555 -4.161 1.00 95.19 81 ARG A C 1
ATOM 629 O O . ARG A 1 81 ? 5.073 1.309 -4.729 1.00 95.19 81 ARG A O 1
ATOM 636 N N . ASN A 1 82 ? 5.613 0.049 -2.956 1.00 96.31 82 ASN A N 1
ATOM 637 C CA . ASN A 1 82 ? 4.374 0.333 -2.236 1.00 96.31 82 ASN A CA 1
ATOM 638 C C . ASN A 1 82 ? 4.318 1.765 -1.689 1.00 96.31 82 ASN A C 1
ATOM 640 O O . ASN A 1 82 ? 3.238 2.354 -1.681 1.00 96.31 82 ASN A O 1
ATOM 644 N N . ILE A 1 83 ? 5.457 2.372 -1.333 1.00 95.88 83 ILE A N 1
ATOM 645 C CA . ILE A 1 83 ? 5.534 3.810 -1.025 1.00 95.88 83 ILE A CA 1
ATOM 646 C C . ILE A 1 83 ? 5.143 4.639 -2.252 1.00 95.88 83 ILE A C 1
ATOM 648 O O . ILE A 1 83 ? 4.310 5.538 -2.134 1.00 95.88 83 ILE A O 1
ATOM 652 N N . LEU A 1 84 ? 5.701 4.329 -3.428 1.00 95.12 84 LEU A N 1
ATOM 653 C CA . LEU A 1 84 ? 5.367 5.022 -4.675 1.00 95.12 84 LEU A CA 1
ATOM 654 C C . LEU A 1 84 ? 3.885 4.873 -5.009 1.00 95.12 84 LEU A C 1
ATOM 656 O O . LEU A 1 84 ? 3.227 5.864 -5.317 1.00 95.12 84 LEU A O 1
ATOM 660 N N . ARG A 1 85 ? 3.344 3.656 -4.908 1.00 95.75 85 ARG A N 1
ATOM 661 C CA . ARG A 1 85 ? 1.929 3.405 -5.188 1.00 95.75 85 ARG A CA 1
ATOM 662 C C . ARG A 1 85 ? 1.005 4.194 -4.272 1.00 95.75 85 ARG A C 1
ATOM 664 O O . ARG A 1 85 ? 0.077 4.836 -4.759 1.00 95.75 85 ARG A O 1
ATOM 671 N N . LEU A 1 86 ? 1.290 4.180 -2.971 1.00 95.44 86 LEU A N 1
ATOM 672 C CA . LEU A 1 86 ? 0.519 4.917 -1.977 1.00 95.44 86 LEU A CA 1
ATOM 673 C C . LEU A 1 86 ? 0.583 6.430 -2.233 1.00 95.44 86 LEU A C 1
ATOM 675 O O . LEU A 1 86 ? -0.452 7.085 -2.286 1.00 95.44 86 LEU A O 1
ATOM 679 N N . ALA A 1 87 ? 1.778 6.973 -2.482 1.00 93.81 87 ALA A N 1
ATOM 680 C CA . ALA A 1 87 ? 1.958 8.397 -2.759 1.00 93.81 87 ALA A CA 1
ATOM 681 C C . ALA A 1 87 ? 1.236 8.843 -4.040 1.00 93.81 87 ALA A C 1
ATOM 683 O O . ALA A 1 87 ? 0.582 9.884 -4.055 1.00 93.81 87 ALA A O 1
ATOM 684 N N . ILE A 1 88 ? 1.325 8.055 -5.115 1.00 93.50 88 ILE A N 1
ATOM 685 C CA . ILE A 1 88 ? 0.641 8.348 -6.380 1.00 93.50 88 ILE A CA 1
ATOM 686 C C . ILE A 1 88 ? -0.877 8.310 -6.192 1.00 93.50 88 ILE A C 1
ATOM 688 O O . ILE A 1 88 ? -1.565 9.190 -6.708 1.00 93.50 88 ILE A O 1
ATOM 692 N N . PHE A 1 89 ? -1.397 7.330 -5.449 1.00 94.12 89 PHE A N 1
ATOM 693 C CA . PHE A 1 89 ? -2.820 7.264 -5.123 1.00 94.12 89 PHE A CA 1
ATOM 694 C C . PHE A 1 89 ? -3.281 8.516 -4.364 1.00 94.12 89 PHE A C 1
ATOM 696 O O . PHE A 1 89 ? -4.223 9.179 -4.798 1.00 94.12 89 PHE A O 1
ATOM 703 N N . GLU A 1 90 ? -2.576 8.895 -3.296 1.00 90.44 90 GLU A N 1
ATOM 704 C CA . GLU A 1 90 ? -2.935 10.069 -2.492 1.00 90.44 90 GLU A CA 1
ATOM 705 C C . GLU A 1 90 ? -2.899 11.376 -3.307 1.00 90.44 90 GLU A C 1
ATOM 707 O O . GLU A 1 90 ? -3.784 12.220 -3.166 1.00 90.44 90 GLU A O 1
ATOM 712 N N . ILE A 1 91 ? -1.901 11.543 -4.185 1.00 88.44 91 ILE A N 1
ATOM 713 C CA . ILE A 1 91 ? -1.722 12.770 -4.978 1.00 88.44 91 ILE A CA 1
ATOM 714 C C . ILE A 1 91 ? -2.710 12.853 -6.148 1.00 88.44 91 ILE A C 1
ATOM 716 O O . ILE A 1 91 ? -3.247 13.925 -6.416 1.00 88.44 91 ILE A O 1
ATOM 720 N N . LEU A 1 92 ? -2.909 11.762 -6.893 1.00 80.75 92 LEU A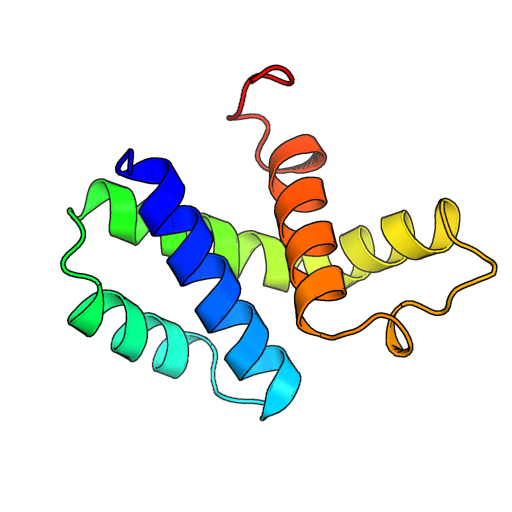 N 1
ATOM 721 C CA . LEU A 1 92 ? -3.621 11.808 -8.177 1.00 80.75 92 LEU A CA 1
ATOM 722 C C . LEU A 1 92 ? -5.080 11.358 -8.101 1.00 80.75 92 LEU A C 1
ATOM 724 O O . LEU A 1 92 ? -5.840 11.666 -9.020 1.00 80.75 92 LEU A O 1
ATOM 728 N N . LEU A 1 93 ? -5.457 10.581 -7.084 1.00 70.31 93 LEU A N 1
ATOM 729 C CA . LEU A 1 93 ? -6.729 9.852 -7.071 1.00 70.31 93 LEU A CA 1
ATOM 730 C C . LEU A 1 93 ? -7.572 10.144 -5.828 1.00 70.31 93 LEU A C 1
ATOM 732 O O . LEU A 1 93 ? -8.788 10.241 -5.962 1.00 70.31 93 LEU A O 1
ATOM 736 N N . ASP A 1 94 ? -6.948 10.338 -4.665 1.00 68.12 94 ASP A N 1
ATOM 737 C CA . ASP A 1 94 ? -7.656 10.684 -3.425 1.00 68.12 94 ASP A CA 1
ATOM 738 C C . ASP A 1 94 ? -7.924 12.202 -3.325 1.00 68.12 94 ASP A C 1
ATOM 740 O O . ASP A 1 94 ? -8.984 12.628 -2.884 1.00 68.12 94 ASP A O 1
ATOM 744 N N . ASN A 1 95 ? -7.004 13.057 -3.802 1.00 61.69 95 ASN A N 1
ATOM 745 C CA . ASN A 1 95 ? -7.135 14.531 -3.874 1.00 61.69 95 ASN A CA 1
ATOM 746 C C . ASN A 1 95 ? -7.569 15.228 -2.554 1.00 61.69 95 ASN A C 1
ATOM 748 O O . ASN A 1 95 ? -7.876 16.420 -2.534 1.00 61.69 95 ASN A O 1
ATOM 752 N N . ASN A 1 96 ? -7.572 14.487 -1.443 1.00 59.31 96 ASN A N 1
ATOM 753 C CA . ASN A 1 96 ? -7.975 14.903 -0.101 1.00 59.31 96 ASN A CA 1
ATOM 754 C C . ASN A 1 96 ? -6.762 15.337 0.747 1.00 59.31 96 ASN A C 1
ATOM 756 O O . ASN A 1 96 ? -6.890 15.746 1.903 1.00 59.31 96 ASN A O 1
ATOM 760 N N . VAL A 1 97 ? -5.557 15.254 0.171 1.00 56.56 97 VAL A N 1
ATOM 761 C CA . VAL A 1 97 ? -4.296 15.660 0.793 1.00 56.56 97 VAL A CA 1
ATOM 762 C C . VAL A 1 97 ? -3.769 16.902 0.066 1.00 56.56 97 VAL A C 1
ATOM 764 O O . VAL A 1 97 ? -3.529 16.839 -1.140 1.00 56.56 97 VAL A O 1
ATOM 767 N N . PRO A 1 98 ? -3.561 18.044 0.751 1.00 54.19 98 PRO A N 1
ATOM 768 C CA . PRO A 1 98 ? -2.925 19.195 0.121 1.00 54.19 98 PRO A CA 1
ATOM 769 C C . PRO A 1 98 ? -1.524 18.797 -0.362 1.00 54.19 98 PRO A C 1
ATOM 771 O O . PRO A 1 98 ? -0.776 18.166 0.383 1.00 54.19 98 PRO A O 1
ATOM 774 N N . VAL A 1 99 ? -1.150 19.196 -1.586 1.00 55.38 99 VAL A N 1
ATOM 775 C CA . VAL A 1 99 ? 0.122 18.856 -2.280 1.00 55.38 99 VAL A CA 1
ATOM 776 C C . VAL A 1 99 ? 1.363 19.488 -1.602 1.00 55.38 99 VAL A C 1
ATOM 778 O O . VAL A 1 99 ? 2.387 19.756 -2.221 1.00 55.38 99 VAL A O 1
ATOM 781 N N . LYS A 1 100 ? 1.296 19.778 -0.301 1.00 42.81 100 LYS A N 1
ATOM 782 C CA . LYS A 1 100 ? 2.361 20.407 0.473 1.00 42.81 100 LYS A CA 1
ATOM 783 C C . LYS A 1 100 ? 2.296 19.957 1.936 1.00 42.81 100 LYS A C 1
ATOM 785 O O . LYS A 1 100 ? 1.365 20.333 2.646 1.00 42.81 100 LYS A O 1
ATOM 790 N N . VAL A 1 101 ? 3.311 19.213 2.378 1.00 46.94 101 VAL A N 1
ATOM 791 C CA . VAL A 1 101 ? 3.707 19.029 3.788 1.00 46.94 101 VAL A CA 1
ATOM 792 C C . VAL A 1 101 ? 5.220 19.024 3.896 1.00 46.94 101 VAL A C 1
ATOM 794 O O . VAL A 1 101 ? 5.863 18.417 3.012 1.00 46.94 101 VAL A O 1
#

InterPro domains:
  IPR006027 NusB/RsmB/TIM44 [PF01029] (5-101)
  IPR011605 NusB antitermination factor [PTHR11078] (44-100)
  IPR011605 NusB antitermination factor [TIGR01951] (3-101)
  IPR035926 NusB-like superfamily [G3DSA:1.10.940.10] (2-101)
  IPR035926 NusB-like superfamily [SSF48013] (3-101)